Protein AF-A0A945GYB7-F1 (afdb_monomer_lite)

Foldseek 3Di:
DDDDDPDDDDDDDDDDPPDPPPPDALAAEEDEDADPVLVVVLVVLLPAPFWAWKKAFRNNYFIFTDGDPDPPDDNPCRQVRRQVNRCVVVVNTGMGTQDGRNDGPYHYPPD

Radius of gyration: 18.21 Å; chains: 1; bounding box: 34×49×42 Å

Sequence (111 aa):
MKILIGTACLVGALLGLSACQTAPDDTGSGKITLTEKSKARFEDYLKLDMPLYFAISDDGNSIGYTFCPSANCADYSARYSAIQYCEVNSNGKACRIYAHGTQVVWKNPTG

Structure (mmCIF, N/CA/C/O backbone):
data_AF-A0A945GYB7-F1
#
_entry.id   AF-A0A945GYB7-F1
#
loop_
_atom_site.group_PDB
_atom_site.id
_atom_site.type_symbol
_atom_site.label_atom_id
_atom_site.label_alt_id
_atom_site.label_comp_id
_atom_site.label_asym_id
_atom_site.label_entity_id
_atom_site.label_seq_id
_atom_site.pdbx_PDB_ins_code
_atom_site.Cartn_x
_atom_site.Cartn_y
_atom_site.Cartn_z
_atom_site.occupancy
_atom_site.B_iso_or_equiv
_atom_site.auth_seq_id
_atom_site.auth_comp_id
_atom_site.auth_asym_id
_atom_site.auth_atom_id
_atom_site.pdbx_PDB_model_num
ATOM 1 N N . MET A 1 1 ? 3.493 -32.899 -7.933 1.00 34.84 1 MET A N 1
ATOM 2 C CA . MET A 1 1 ? 3.816 -34.012 -7.017 1.00 34.84 1 MET A CA 1
ATOM 3 C C . MET A 1 1 ? 3.901 -33.429 -5.614 1.00 34.84 1 MET A C 1
ATOM 5 O O . MET A 1 1 ? 4.702 -32.533 -5.397 1.00 34.84 1 MET A O 1
ATOM 9 N N . LYS A 1 2 ? 2.976 -33.810 -4.726 1.00 34.97 2 LYS A N 1
ATOM 10 C CA . LYS A 1 2 ? 2.918 -33.366 -3.325 1.00 34.97 2 LYS A CA 1
ATOM 11 C C . LYS A 1 2 ? 4.121 -33.938 -2.577 1.00 34.97 2 LYS A C 1
ATOM 13 O O . LYS A 1 2 ? 4.312 -35.147 -2.625 1.00 34.97 2 LYS A O 1
ATOM 18 N N . ILE A 1 3 ? 4.867 -33.105 -1.862 1.00 34.22 3 ILE A N 1
ATOM 19 C CA . ILE A 1 3 ? 5.779 -33.584 -0.823 1.00 34.22 3 ILE A CA 1
ATOM 20 C C . ILE A 1 3 ? 5.089 -33.295 0.513 1.00 34.22 3 ILE A C 1
ATOM 22 O O . ILE A 1 3 ? 5.221 -32.229 1.101 1.00 34.22 3 ILE A O 1
ATOM 26 N N . LEU A 1 4 ? 4.250 -34.251 0.914 1.00 48.06 4 LEU A N 1
ATOM 27 C CA . LEU A 1 4 ? 3.782 -34.415 2.284 1.00 48.06 4 LEU A CA 1
ATOM 28 C C . LEU A 1 4 ? 4.941 -35.046 3.057 1.00 48.06 4 LEU A C 1
ATOM 30 O O . LEU A 1 4 ? 5.269 -36.202 2.803 1.00 48.06 4 LEU A O 1
ATOM 34 N N . ILE A 1 5 ? 5.548 -34.314 3.989 1.00 54.31 5 ILE A N 1
ATOM 35 C CA . ILE A 1 5 ? 6.401 -34.923 5.015 1.00 54.31 5 ILE A CA 1
ATOM 36 C C . ILE A 1 5 ? 5.777 -34.595 6.366 1.00 54.31 5 ILE A C 1
ATOM 38 O O . ILE A 1 5 ? 6.110 -33.611 7.018 1.00 54.31 5 ILE A O 1
ATOM 42 N N . GLY A 1 6 ? 4.795 -35.413 6.743 1.00 52.53 6 GLY A N 1
ATOM 43 C CA . GLY A 1 6 ? 4.451 -35.611 8.142 1.00 52.53 6 GLY A CA 1
ATOM 44 C C . GLY A 1 6 ? 5.509 -36.533 8.730 1.00 52.53 6 GLY A C 1
ATOM 45 O O . GLY A 1 6 ? 5.441 -37.745 8.537 1.00 52.53 6 GLY A O 1
ATOM 46 N N . THR A 1 7 ? 6.517 -35.962 9.384 1.00 56.41 7 THR A N 1
ATOM 47 C CA . THR A 1 7 ? 7.542 -36.747 10.077 1.00 56.41 7 THR A CA 1
ATOM 48 C C . THR A 1 7 ? 7.102 -36.965 11.517 1.00 56.41 7 THR A C 1
ATOM 50 O O . THR A 1 7 ? 6.833 -36.016 12.250 1.00 56.41 7 THR A O 1
ATOM 53 N N . ALA A 1 8 ? 6.998 -38.241 11.883 1.00 47.69 8 ALA A N 1
ATOM 54 C CA . ALA A 1 8 ? 6.540 -38.740 13.168 1.00 47.69 8 ALA A CA 1
ATOM 55 C C . ALA A 1 8 ? 7.336 -38.162 14.351 1.00 47.69 8 ALA A C 1
ATOM 57 O O . ALA A 1 8 ? 8.567 -38.212 14.372 1.00 47.69 8 ALA A O 1
ATOM 58 N N . CYS A 1 9 ? 6.617 -37.667 15.364 1.00 46.84 9 CYS A N 1
ATOM 59 C CA . CYS A 1 9 ? 7.165 -37.340 16.677 1.00 46.84 9 CYS A CA 1
ATOM 60 C C . CYS A 1 9 ? 7.620 -38.628 17.379 1.00 46.84 9 CYS A C 1
ATOM 62 O O . CYS A 1 9 ? 6.824 -39.301 18.032 1.00 46.84 9 CYS A O 1
ATOM 64 N N . LEU A 1 10 ? 8.900 -38.978 17.253 1.00 48.75 10 LEU A N 1
ATOM 65 C CA . LEU A 1 10 ? 9.546 -39.913 18.168 1.00 48.75 10 LEU A CA 1
ATOM 66 C C . LEU A 1 10 ? 9.919 -39.161 19.449 1.00 48.75 10 LEU A C 1
ATOM 68 O O . LEU A 1 10 ? 10.583 -38.127 19.422 1.00 48.75 10 LEU A O 1
ATOM 72 N N . VAL A 1 11 ? 9.417 -39.684 20.563 1.00 53.97 11 VAL A N 1
ATOM 73 C CA . VAL A 1 11 ? 9.527 -39.142 21.917 1.00 53.97 11 VAL A CA 1
ATOM 74 C C . VAL A 1 11 ? 10.997 -39.060 22.337 1.00 53.97 11 V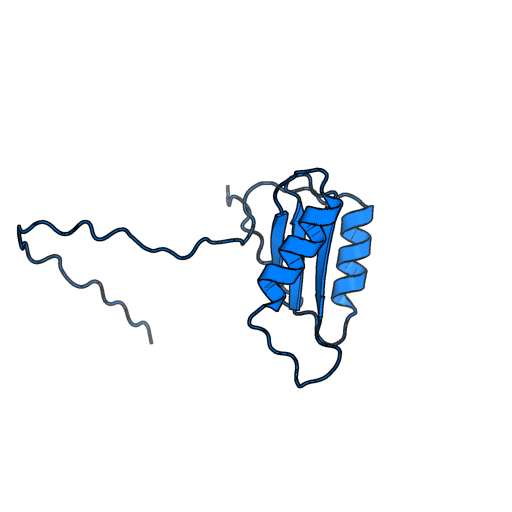AL A C 1
ATOM 76 O O . VAL A 1 11 ? 11.641 -40.079 22.568 1.00 53.97 11 VAL A O 1
ATOM 79 N N . GLY A 1 12 ? 11.509 -37.837 22.467 1.00 49.81 12 GLY A N 1
ATOM 80 C CA . GLY A 1 12 ? 12.781 -37.524 23.110 1.00 49.81 12 GLY A CA 1
ATOM 81 C C . GLY A 1 12 ? 12.551 -36.461 24.177 1.00 49.81 12 GLY A C 1
ATOM 82 O O . GLY A 1 12 ? 12.463 -35.277 23.871 1.00 49.81 12 GLY A O 1
ATOM 83 N N . ALA A 1 13 ? 12.403 -36.888 25.430 1.00 55.22 13 ALA A N 1
ATOM 84 C CA . ALA A 1 13 ? 12.346 -35.993 26.575 1.00 55.22 13 ALA A CA 1
ATOM 85 C C . ALA A 1 13 ? 13.753 -35.4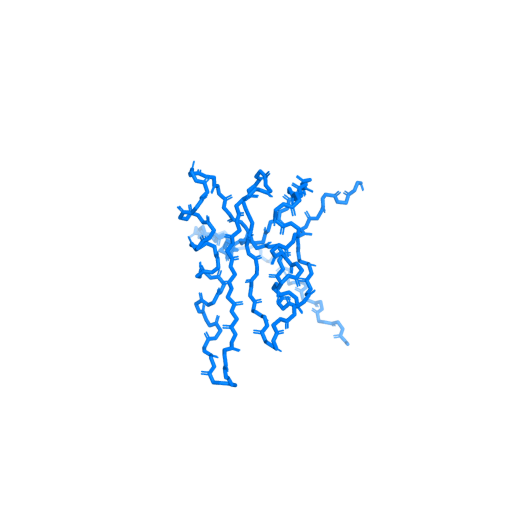43 26.845 1.00 55.22 13 ALA A C 1
ATOM 87 O O . ALA A 1 13 ? 14.584 -36.185 27.351 1.00 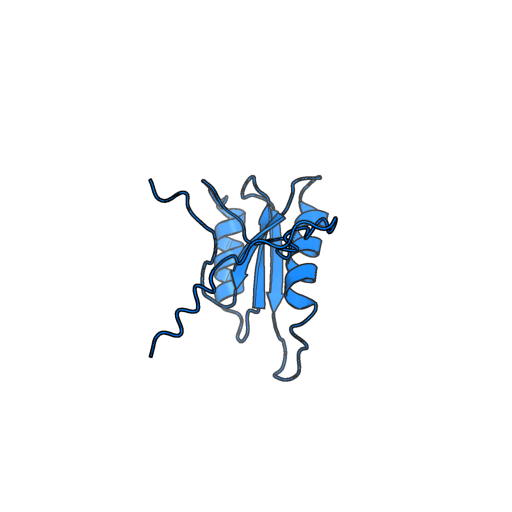55.22 13 ALA A O 1
ATOM 88 N N . LEU A 1 14 ? 14.014 -34.180 26.490 1.00 50.31 14 LEU A N 1
ATOM 89 C CA . LEU A 1 14 ? 15.092 -33.324 27.008 1.00 50.31 14 LEU A CA 1
ATOM 90 C C . LEU A 1 14 ? 14.807 -31.871 26.581 1.00 50.31 14 LEU A C 1
ATOM 92 O O . LEU A 1 14 ? 14.332 -31.607 25.481 1.00 50.31 14 LEU A O 1
ATOM 96 N N . LEU A 1 15 ? 15.033 -30.940 27.504 1.00 53.72 15 LEU A N 1
ATOM 97 C CA . LEU A 1 15 ? 14.603 -29.542 27.471 1.00 53.72 15 LEU A CA 1
ATOM 98 C C . LEU A 1 15 ? 15.117 -28.785 26.234 1.00 53.72 15 LEU A C 1
ATOM 100 O O . LEU A 1 15 ? 16.291 -28.442 26.146 1.00 53.72 15 LEU A O 1
ATOM 104 N N . GLY A 1 16 ? 14.209 -28.454 25.321 1.00 49.69 16 GLY A N 1
ATOM 105 C CA . GLY A 1 16 ? 14.442 -27.505 24.242 1.00 49.69 16 GLY A CA 1
ATOM 106 C C . GLY A 1 16 ? 13.125 -26.827 23.910 1.00 49.69 16 GLY A C 1
ATOM 107 O O . GLY A 1 16 ? 12.243 -27.441 23.319 1.00 49.69 16 GLY A O 1
ATOM 108 N N . LEU A 1 17 ? 12.962 -25.569 24.321 1.00 49.66 17 LEU A N 1
ATOM 109 C CA . LEU A 1 17 ? 11.881 -24.720 23.831 1.00 49.66 17 LEU A CA 1
ATOM 110 C C . LEU A 1 17 ? 12.139 -24.480 22.340 1.00 49.66 17 LEU A C 1
ATOM 112 O O . LEU A 1 17 ? 12.762 -23.493 21.957 1.00 49.66 17 LEU A O 1
ATOM 116 N N . SER A 1 18 ? 11.690 -25.398 21.486 1.00 52.12 18 SER A N 1
ATOM 117 C CA . SER A 1 18 ? 11.497 -25.120 20.069 1.00 52.12 18 SER A CA 1
ATOM 118 C C . SER A 1 18 ? 10.372 -24.097 19.968 1.00 52.12 18 SER A C 1
ATOM 120 O O . SER A 1 18 ? 9.203 -24.438 19.798 1.00 52.12 18 SER A O 1
ATOM 122 N N . ALA A 1 19 ? 10.722 -22.822 20.132 1.00 57.38 19 ALA A N 1
ATOM 123 C CA . ALA A 1 19 ? 9.870 -21.731 19.712 1.00 57.38 19 ALA A CA 1
ATOM 124 C C . ALA A 1 19 ? 9.578 -21.957 18.226 1.00 57.38 19 ALA A C 1
ATOM 126 O O . ALA A 1 19 ? 10.504 -22.036 17.416 1.00 57.38 19 ALA A O 1
ATOM 127 N N . CYS A 1 20 ? 8.302 -22.099 17.870 1.00 50.84 20 CYS A N 1
ATOM 128 C CA . CYS A 1 20 ? 7.877 -21.970 16.486 1.00 50.84 20 CYS A CA 1
ATOM 129 C C . CYS A 1 20 ? 8.286 -20.566 16.024 1.00 50.84 20 CYS A C 1
ATOM 131 O O . CYS A 1 20 ? 7.585 -19.597 16.298 1.00 50.84 20 CYS A O 1
ATOM 133 N N . GLN A 1 21 ? 9.446 -20.432 15.379 1.00 49.28 21 GLN A N 1
ATOM 134 C CA . GLN A 1 21 ? 9.849 -19.195 14.715 1.00 49.28 21 GLN A CA 1
ATOM 135 C C . GLN A 1 21 ? 9.103 -19.126 13.383 1.00 49.28 21 GLN A C 1
ATOM 137 O O . GLN A 1 21 ? 9.681 -19.258 12.308 1.00 49.28 21 GLN A O 1
ATOM 142 N N . THR A 1 22 ? 7.782 -18.985 13.451 1.00 57.50 22 THR A N 1
ATOM 143 C CA . THR A 1 22 ? 7.013 -18.543 12.295 1.00 57.50 22 THR A CA 1
ATOM 144 C C . THR A 1 22 ? 7.406 -17.086 12.091 1.00 57.50 22 THR A C 1
ATOM 146 O O . THR A 1 22 ? 7.205 -16.272 12.994 1.00 57.50 22 THR A O 1
ATOM 149 N N . ALA A 1 23 ? 8.033 -16.757 10.960 1.00 59.34 23 ALA A N 1
ATOM 150 C CA . ALA A 1 23 ? 8.304 -15.364 10.622 1.00 59.34 23 ALA A CA 1
ATOM 151 C C . ALA A 1 23 ? 6.999 -14.550 10.751 1.00 59.34 23 ALA A C 1
ATOM 153 O O . ALA A 1 23 ? 5.936 -15.078 10.398 1.00 59.34 23 ALA A O 1
ATOM 154 N N . PRO A 1 24 ? 7.046 -13.313 11.281 1.00 62.78 24 PRO A N 1
ATOM 155 C CA . PRO A 1 24 ? 5.852 -12.496 11.411 1.00 62.78 24 PRO A CA 1
ATOM 156 C C . PRO A 1 24 ? 5.210 -12.310 10.035 1.00 62.78 24 PRO A C 1
ATOM 158 O O . PRO A 1 24 ? 5.845 -11.898 9.064 1.00 62.78 24 PRO A O 1
ATOM 161 N N . ASP A 1 25 ? 3.942 -12.698 9.940 1.00 81.88 25 ASP A N 1
ATOM 162 C CA . ASP A 1 25 ? 3.168 -12.508 8.728 1.00 81.88 25 ASP A CA 1
ATOM 163 C C . ASP A 1 25 ? 2.603 -11.092 8.716 1.00 81.88 25 ASP A C 1
ATOM 165 O O . ASP A 1 25 ? 1.577 -10.798 9.329 1.00 81.88 25 ASP A O 1
ATOM 169 N N . ASP A 1 26 ? 3.292 -10.198 8.015 1.00 90.38 26 ASP A N 1
ATOM 170 C CA . ASP A 1 26 ? 2.823 -8.811 7.888 1.00 90.38 26 ASP A CA 1
ATOM 171 C C . ASP A 1 26 ? 1.731 -8.647 6.812 1.00 90.38 26 ASP A C 1
ATOM 173 O O . ASP A 1 26 ? 1.346 -7.527 6.478 1.00 90.38 26 ASP A O 1
ATOM 177 N N . THR A 1 27 ? 1.217 -9.752 6.260 1.00 94.56 27 THR A N 1
ATOM 178 C CA . THR A 1 27 ? 0.022 -9.749 5.409 1.00 94.56 27 THR A CA 1
ATOM 179 C C . THR A 1 27 ? -1.200 -9.472 6.261 1.00 94.56 27 THR A C 1
ATOM 181 O O . THR A 1 27 ? -1.382 -10.053 7.332 1.00 94.56 27 THR A O 1
ATOM 184 N N . GLY A 1 28 ? -2.051 -8.568 5.794 1.00 92.44 28 GLY A N 1
ATOM 185 C CA . GLY A 1 28 ? -3.245 -8.221 6.539 1.00 92.44 28 GLY A CA 1
ATOM 186 C C . GLY A 1 28 ? -4.301 -9.309 6.478 1.00 92.44 28 GLY A C 1
ATOM 187 O O . GLY A 1 28 ? -4.302 -10.174 5.597 1.00 92.44 28 GLY A O 1
ATOM 188 N N . SER A 1 29 ? -5.200 -9.271 7.452 1.00 93.25 29 SER A N 1
ATOM 189 C CA . SER A 1 29 ? -6.296 -10.219 7.556 1.00 93.25 29 SER A CA 1
ATOM 190 C C . SER A 1 29 ? -7.520 -9.583 8.197 1.00 93.25 29 SER A C 1
ATOM 192 O O . SER A 1 29 ? -7.432 -8.518 8.805 1.00 93.25 29 SER A O 1
ATOM 194 N N . GLY A 1 30 ? -8.670 -10.238 8.075 1.00 91.31 30 GLY A N 1
ATOM 195 C CA . GLY A 1 30 ? -9.915 -9.735 8.645 1.00 91.31 30 GLY A CA 1
ATOM 196 C C . GLY A 1 30 ? -10.687 -8.840 7.678 1.00 91.31 30 GLY A C 1
ATOM 197 O O . GLY A 1 30 ? -10.328 -8.673 6.512 1.00 91.31 30 GLY A O 1
ATOM 198 N N . LYS A 1 31 ? -11.816 -8.315 8.153 1.00 92.50 31 LYS A N 1
ATOM 199 C CA . LYS A 1 31 ? -12.662 -7.422 7.362 1.00 92.50 31 LYS A CA 1
ATOM 200 C C . LYS A 1 31 ? -11.957 -6.077 7.207 1.00 92.50 31 LYS A C 1
ATOM 202 O O . LYS A 1 31 ? -11.687 -5.423 8.208 1.00 92.50 31 LYS A O 1
ATOM 207 N N . ILE A 1 32 ? -11.742 -5.648 5.968 1.00 93.56 32 ILE A N 1
ATOM 208 C CA . ILE A 1 32 ? -11.221 -4.318 5.653 1.00 93.56 32 ILE A CA 1
ATOM 209 C C . ILE A 1 32 ? -12.119 -3.624 4.633 1.00 93.56 32 ILE A C 1
ATOM 211 O O . ILE A 1 32 ? -12.615 -4.246 3.692 1.00 93.56 32 ILE A O 1
ATOM 215 N N . THR A 1 33 ? -12.315 -2.323 4.821 1.00 95.19 33 THR A N 1
ATOM 216 C CA . THR A 1 33 ? -13.002 -1.459 3.862 1.00 95.19 33 THR A CA 1
ATOM 217 C C . THR A 1 33 ? -12.055 -0.332 3.490 1.00 95.19 33 THR A C 1
ATOM 219 O O . THR A 1 33 ? -11.715 0.490 4.333 1.00 95.19 33 THR A O 1
ATOM 222 N N . LEU A 1 34 ? -11.636 -0.281 2.226 1.00 96.06 34 LEU A N 1
ATOM 223 C CA . LEU A 1 34 ? -10.835 0.828 1.714 1.00 96.06 34 LEU A CA 1
ATOM 224 C C . LEU A 1 34 ? -11.708 2.082 1.614 1.00 96.06 34 LEU A C 1
ATOM 226 O O . LEU A 1 34 ? -12.816 2.022 1.075 1.00 96.06 34 LEU A O 1
ATOM 230 N N . THR A 1 35 ? -11.195 3.223 2.076 1.00 97.88 35 THR A N 1
ATOM 231 C CA . THR A 1 35 ? -11.810 4.523 1.771 1.00 97.88 35 THR A CA 1
ATOM 232 C C . THR A 1 35 ? -11.704 4.815 0.272 1.00 97.88 35 THR A C 1
ATOM 234 O O . THR A 1 35 ? -10.834 4.272 -0.409 1.00 97.88 35 THR A O 1
ATOM 237 N N . GLU A 1 36 ? -12.543 5.705 -0.265 1.00 98.00 36 GLU A N 1
ATOM 238 C CA . GLU A 1 36 ? -12.475 6.085 -1.690 1.00 98.00 36 GLU A CA 1
ATOM 239 C C . GLU A 1 36 ? -11.093 6.624 -2.086 1.00 98.00 36 GLU A C 1
ATOM 241 O O . GLU A 1 36 ? -10.572 6.307 -3.154 1.00 98.00 36 GLU A O 1
ATOM 246 N N . LYS A 1 37 ? -10.441 7.358 -1.176 1.00 97.38 37 LYS A N 1
ATOM 247 C CA . LYS A 1 37 ? -9.056 7.807 -1.349 1.00 97.38 37 LYS A CA 1
ATOM 248 C C . LYS A 1 37 ? -8.105 6.619 -1.512 1.00 97.38 37 LYS A C 1
ATOM 250 O O . LYS A 1 37 ? -7.316 6.599 -2.452 1.00 97.38 37 LYS A O 1
ATOM 255 N N . SER A 1 38 ? -8.165 5.637 -0.615 1.00 97.94 38 SER A N 1
ATOM 256 C CA . SER A 1 38 ? -7.301 4.454 -0.679 1.00 97.94 38 SER A CA 1
ATOM 257 C C . SER A 1 38 ? -7.573 3.607 -1.922 1.00 97.94 38 SER A C 1
ATOM 259 O O . SER A 1 38 ? -6.621 3.116 -2.521 1.00 97.94 38 SER A O 1
ATOM 261 N N . LYS A 1 39 ? -8.838 3.485 -2.352 1.00 98.44 39 LYS A N 1
ATOM 262 C CA . LYS A 1 39 ? -9.208 2.810 -3.608 1.00 98.44 39 LYS A CA 1
ATOM 263 C C . LYS A 1 39 ? -8.562 3.484 -4.816 1.00 98.44 39 LYS A C 1
ATOM 265 O O . LYS A 1 39 ? -7.861 2.816 -5.565 1.00 98.44 39 LYS A O 1
ATOM 270 N N . ALA A 1 40 ? -8.704 4.804 -4.948 1.00 98.31 40 ALA A N 1
ATOM 271 C CA . ALA A 1 40 ? -8.093 5.551 -6.048 1.00 98.31 40 ALA A CA 1
ATOM 272 C C . ALA A 1 40 ? -6.561 5.391 -6.072 1.00 98.31 40 ALA A C 1
ATOM 274 O O . ALA A 1 40 ? -5.959 5.162 -7.118 1.00 98.31 40 ALA A O 1
ATOM 275 N N . ARG A 1 41 ? -5.913 5.431 -4.901 1.00 98.19 41 ARG A N 1
ATOM 276 C CA . ARG A 1 41 ? -4.458 5.218 -4.801 1.00 98.19 41 ARG A CA 1
ATOM 277 C C . ARG A 1 41 ? -4.044 3.782 -5.116 1.00 98.19 41 ARG A C 1
ATOM 279 O O . ARG A 1 41 ? -2.954 3.580 -5.645 1.00 98.19 41 ARG A O 1
ATOM 286 N N . PHE A 1 42 ? -4.889 2.802 -4.812 1.00 98.31 42 PHE A N 1
ATOM 287 C CA . PHE A 1 42 ? -4.663 1.418 -5.212 1.00 98.31 42 PHE A CA 1
ATOM 288 C C . PHE A 1 42 ? -4.775 1.250 -6.733 1.00 98.31 42 PHE A C 1
ATOM 290 O O . PHE A 1 42 ? -3.922 0.609 -7.337 1.00 98.31 42 PHE A O 1
ATOM 297 N N . GLU A 1 43 ? -5.746 1.897 -7.377 1.00 98.31 43 GLU A N 1
ATOM 298 C CA . GLU A 1 43 ? -5.852 1.913 -8.841 1.00 98.31 43 GLU A CA 1
ATOM 299 C C . GLU A 1 43 ? -4.634 2.560 -9.514 1.00 98.31 43 GLU A C 1
ATOM 301 O O . GLU A 1 43 ? -4.167 2.061 -10.534 1.00 98.31 43 GLU A O 1
ATOM 306 N N . ASP A 1 44 ? -4.089 3.642 -8.951 1.00 98.06 44 ASP A N 1
ATOM 307 C CA . ASP A 1 44 ? -2.843 4.245 -9.443 1.00 98.06 44 ASP A CA 1
ATOM 308 C C . ASP A 1 44 ? -1.653 3.291 -9.311 1.00 98.06 44 ASP A C 1
ATOM 310 O O . ASP A 1 44 ? -0.847 3.169 -10.230 1.00 98.06 44 ASP A O 1
ATOM 314 N N . TYR A 1 45 ? -1.557 2.596 -8.178 1.00 97.62 45 TYR A N 1
ATOM 315 C CA . TYR A 1 45 ? -0.531 1.586 -7.934 1.00 97.62 45 TYR A CA 1
ATOM 316 C C . TYR A 1 45 ? -0.583 0.449 -8.967 1.00 97.62 45 TYR A C 1
ATOM 318 O O . TYR A 1 45 ? 0.460 0.032 -9.467 1.00 97.62 45 TYR A O 1
ATOM 326 N N . LEU A 1 46 ? -1.781 -0.010 -9.342 1.00 97.31 46 LEU A N 1
ATOM 327 C CA . LEU A 1 46 ? -1.965 -1.071 -10.340 1.00 97.31 46 LEU A CA 1
ATOM 328 C C . LEU A 1 46 ? -1.558 -0.663 -11.765 1.00 97.31 46 LEU A C 1
ATOM 330 O O . LEU A 1 46 ? -1.374 -1.538 -12.607 1.00 97.31 46 LEU A O 1
ATOM 334 N N . LYS A 1 47 ? -1.424 0.640 -12.045 1.00 97.00 47 LYS A N 1
ATOM 335 C CA . LYS A 1 47 ? -0.981 1.169 -13.348 1.00 97.00 47 LYS A CA 1
ATOM 336 C C . LYS A 1 47 ? 0.541 1.284 -13.467 1.00 97.00 47 LYS A C 1
ATOM 338 O O . LYS A 1 47 ? 1.026 1.673 -14.524 1.00 97.00 47 LYS A O 1
ATOM 343 N N . LEU A 1 48 ? 1.289 1.020 -12.396 1.00 93.94 48 LEU A N 1
ATOM 344 C CA . LEU A 1 48 ? 2.751 1.034 -12.434 1.00 93.94 48 LEU A CA 1
ATOM 345 C C . LEU A 1 48 ? 3.256 -0.158 -13.261 1.00 93.94 48 LEU A C 1
ATOM 347 O O . LEU A 1 48 ? 2.653 -1.225 -13.229 1.00 93.94 48 LEU A O 1
ATOM 351 N N . ASP A 1 49 ? 4.380 0.002 -13.964 1.00 90.88 49 ASP A N 1
ATOM 352 C CA . ASP A 1 49 ? 4.941 -1.075 -14.800 1.00 90.88 49 ASP A CA 1
ATOM 353 C C . ASP A 1 49 ? 5.407 -2.281 -13.965 1.00 90.88 49 ASP A C 1
ATOM 355 O O . ASP A 1 49 ? 5.311 -3.429 -14.395 1.00 90.88 49 ASP A O 1
ATOM 359 N N . MET A 1 50 ? 5.915 -2.023 -12.754 1.00 91.94 50 MET A N 1
ATOM 360 C CA . MET A 1 50 ? 6.411 -3.044 -11.826 1.00 91.94 50 MET A CA 1
ATOM 361 C C . MET A 1 50 ? 6.053 -2.696 -10.371 1.00 91.94 50 MET A C 1
ATOM 363 O O . MET A 1 50 ? 6.918 -2.260 -9.600 1.00 91.94 50 MET A O 1
ATOM 367 N N . PRO A 1 51 ? 4.776 -2.840 -9.977 1.00 95.06 51 PRO A N 1
ATOM 368 C CA . PRO A 1 51 ? 4.360 -2.694 -8.590 1.00 95.06 51 PRO A CA 1
ATOM 369 C C . PRO A 1 51 ? 4.954 -3.832 -7.753 1.00 95.06 51 PRO A C 1
ATOM 371 O O . PRO A 1 51 ? 4.989 -4.975 -8.205 1.00 95.06 51 PRO A O 1
ATOM 374 N N . LEU A 1 52 ? 5.422 -3.530 -6.539 1.00 94.88 52 LEU A N 1
ATOM 375 C CA . LEU A 1 52 ? 5.991 -4.534 -5.635 1.00 94.88 52 LEU A CA 1
ATOM 376 C C . LEU A 1 52 ? 5.040 -4.810 -4.481 1.00 94.88 52 LEU A C 1
ATOM 378 O O . LEU A 1 52 ? 4.398 -5.850 -4.464 1.00 94.88 52 LEU A O 1
ATOM 382 N N . TYR A 1 53 ? 4.886 -3.882 -3.541 1.00 96.69 53 TYR A N 1
ATOM 383 C CA . TYR A 1 53 ? 4.008 -4.088 -2.392 1.00 96.69 53 TYR A CA 1
ATOM 384 C C . TYR A 1 53 ? 3.101 -2.895 -2.175 1.00 96.69 53 TYR A C 1
ATOM 386 O O . TYR A 1 53 ? 3.537 -1.752 -2.290 1.00 96.69 53 TYR A O 1
ATOM 394 N N . PHE A 1 54 ? 1.863 -3.173 -1.781 1.00 98.25 54 PHE A N 1
ATOM 395 C CA . PHE A 1 54 ? 0.907 -2.181 -1.313 1.00 98.25 54 PHE A CA 1
ATOM 396 C C . PHE A 1 54 ? 0.506 -2.517 0.119 1.00 98.25 54 PHE A C 1
ATOM 398 O O . PHE A 1 54 ? -0.028 -3.597 0.385 1.00 98.25 54 PHE A O 1
ATOM 405 N N . ALA A 1 55 ? 0.756 -1.591 1.035 1.00 98.31 55 ALA A N 1
ATOM 406 C CA . ALA A 1 55 ? 0.355 -1.653 2.428 1.00 98.31 55 ALA A CA 1
ATOM 407 C C . ALA A 1 55 ? -0.799 -0.685 2.697 1.00 98.31 55 ALA A C 1
ATOM 409 O O . ALA A 1 55 ? -0.885 0.389 2.096 1.00 98.31 55 ALA A O 1
ATOM 410 N N . ILE A 1 56 ? -1.662 -1.062 3.631 1.00 98.38 56 ILE A N 1
ATOM 411 C CA . ILE A 1 56 ? -2.789 -0.250 4.078 1.00 98.38 56 ILE A CA 1
ATOM 412 C C . ILE A 1 56 ? -2.937 -0.335 5.594 1.00 98.38 56 ILE A C 1
ATOM 414 O O . ILE A 1 56 ? -2.623 -1.368 6.188 1.00 98.38 56 ILE A O 1
ATOM 418 N N . SER A 1 57 ? -3.390 0.752 6.215 1.00 97.69 57 SER A N 1
ATOM 419 C CA . SER A 1 57 ? -3.718 0.781 7.637 1.00 97.69 57 SER A CA 1
ATOM 420 C C . SER A 1 57 ? -4.956 -0.062 7.939 1.00 97.69 57 SER A C 1
ATOM 422 O O . SER A 1 57 ? -5.836 -0.216 7.091 1.00 97.69 57 SER A O 1
ATOM 424 N N . ASP A 1 58 ? -5.064 -0.568 9.168 1.00 94.00 58 ASP A N 1
ATOM 425 C CA . ASP A 1 58 ? -6.196 -1.412 9.591 1.00 94.00 58 ASP A CA 1
ATOM 426 C C . ASP A 1 58 ? -7.570 -0.710 9.491 1.00 94.00 58 ASP A C 1
ATOM 428 O O . ASP A 1 58 ? -8.605 -1.368 9.402 1.00 94.00 58 ASP A O 1
ATOM 432 N N . ASP A 1 59 ? -7.600 0.627 9.476 1.00 95.19 59 ASP A N 1
ATOM 433 C CA . ASP A 1 59 ? -8.812 1.429 9.251 1.00 95.19 59 ASP A CA 1
ATOM 434 C C . ASP A 1 59 ? -9.099 1.729 7.765 1.00 95.19 59 ASP A C 1
ATOM 436 O O . ASP A 1 59 ? -10.079 2.401 7.443 1.00 95.19 59 ASP A O 1
ATOM 440 N N . GLY A 1 60 ? -8.254 1.241 6.852 1.00 97.00 60 GLY A N 1
ATOM 441 C CA . GLY A 1 60 ? -8.419 1.377 5.407 1.00 97.00 60 GLY A CA 1
ATOM 442 C C . GLY A 1 60 ? -8.125 2.770 4.839 1.00 97.00 60 GLY A C 1
ATOM 443 O O . GLY A 1 60 ? -8.433 3.016 3.668 1.00 97.00 60 GLY A O 1
ATOM 444 N N . ASN A 1 61 ? -7.569 3.700 5.626 1.00 97.69 61 ASN A N 1
ATOM 445 C CA . ASN A 1 61 ? -7.469 5.117 5.254 1.00 97.69 61 ASN A CA 1
ATOM 446 C C . ASN A 1 61 ? -6.071 5.588 4.808 1.00 97.69 61 ASN A C 1
ATOM 448 O O . ASN A 1 61 ? -5.961 6.498 3.979 1.00 97.69 61 ASN A O 1
ATOM 452 N N . SER A 1 62 ? -5.010 4.990 5.343 1.00 98.25 62 SER A N 1
ATOM 453 C CA . SER A 1 62 ? -3.623 5.335 5.025 1.00 98.25 62 SER A CA 1
ATOM 454 C C . SER A 1 62 ? -2.966 4.210 4.244 1.00 98.25 62 SER A C 1
ATOM 456 O O . SER A 1 62 ? -3.232 3.038 4.483 1.00 98.25 62 SER A O 1
ATOM 458 N N . ILE A 1 63 ? -2.124 4.576 3.281 1.00 98.38 63 ILE A N 1
ATOM 459 C CA . ILE A 1 63 ? -1.510 3.642 2.335 1.00 98.38 63 ILE A CA 1
ATOM 460 C C . ILE A 1 63 ? -0.022 3.928 2.202 1.00 98.38 63 ILE A C 1
ATOM 462 O O . ILE A 1 63 ? 0.430 5.051 2.426 1.00 98.38 63 ILE A O 1
ATOM 466 N N . GLY A 1 64 ? 0.720 2.921 1.766 1.00 98.00 64 GLY A N 1
ATOM 467 C CA . GLY A 1 64 ? 2.109 3.033 1.341 1.00 98.00 64 GLY A CA 1
ATOM 468 C C . GLY A 1 64 ? 2.390 1.964 0.299 1.00 98.00 64 GLY A C 1
ATOM 469 O O . GLY A 1 64 ? 1.848 0.866 0.386 1.00 98.00 64 GLY A O 1
ATOM 470 N N . TYR A 1 65 ? 3.195 2.268 -0.713 1.00 97.69 65 TYR A N 1
ATOM 471 C CA . TYR A 1 65 ? 3.554 1.272 -1.716 1.00 97.69 65 TYR A CA 1
ATOM 472 C C . TYR A 1 65 ? 4.979 1.438 -2.211 1.00 97.69 65 TYR A C 1
ATOM 474 O O . TYR A 1 65 ? 5.571 2.514 -2.128 1.00 97.69 65 TYR A O 1
ATOM 482 N N . THR A 1 66 ? 5.510 0.352 -2.749 1.00 95.69 66 THR A N 1
ATOM 483 C CA . THR A 1 66 ? 6.795 0.308 -3.437 1.00 95.69 66 THR A CA 1
ATOM 484 C C . THR A 1 66 ? 6.603 -0.196 -4.856 1.00 95.69 66 THR A C 1
ATOM 486 O O . THR A 1 66 ? 5.682 -0.956 -5.162 1.00 95.69 66 THR A O 1
ATOM 489 N N . PHE A 1 67 ? 7.475 0.268 -5.739 1.00 94.31 67 PHE A N 1
ATOM 490 C CA . PHE A 1 67 ? 7.526 -0.149 -7.128 1.00 94.31 67 PHE A CA 1
ATOM 491 C C . PHE A 1 67 ? 8.970 -0.098 -7.606 1.00 94.31 67 PHE A C 1
ATOM 493 O O . PHE A 1 67 ? 9.837 0.519 -6.983 1.00 94.31 67 PHE A O 1
ATOM 500 N N . CYS A 1 68 ? 9.210 -0.760 -8.720 1.00 90.25 68 CYS A N 1
ATOM 501 C CA . CYS A 1 68 ? 10.514 -0.886 -9.325 1.00 90.25 68 CYS A CA 1
ATOM 502 C C . CYS A 1 68 ? 10.590 0.063 -10.537 1.00 90.25 68 CYS A C 1
ATOM 504 O O . CYS A 1 68 ? 9.875 -0.155 -11.512 1.00 90.25 68 CYS A O 1
ATOM 506 N N . PRO A 1 69 ? 11.407 1.134 -10.513 1.00 82.88 69 PRO A N 1
ATOM 507 C CA . PRO A 1 69 ? 11.508 2.060 -11.646 1.00 82.88 69 PRO A CA 1
ATOM 508 C C . PRO A 1 69 ? 12.339 1.501 -12.817 1.00 82.88 69 PRO A C 1
ATOM 510 O O . PRO A 1 69 ? 12.303 2.047 -13.914 1.00 82.88 69 PRO A O 1
ATOM 513 N N . SER A 1 70 ? 13.121 0.441 -12.595 1.00 81.62 70 SER A N 1
ATOM 514 C CA . SER A 1 70 ? 13.945 -0.237 -13.603 1.00 81.62 70 SER A CA 1
ATOM 515 C C . SER A 1 70 ? 14.225 -1.674 -13.165 1.00 81.62 70 SER A C 1
ATOM 517 O O . SER A 1 70 ? 14.166 -1.955 -11.978 1.00 81.62 70 SER A O 1
ATOM 519 N N . ALA A 1 71 ? 14.568 -2.582 -14.082 1.00 73.88 71 ALA A N 1
ATOM 520 C CA . ALA A 1 71 ? 14.656 -4.032 -13.830 1.00 73.88 71 ALA A CA 1
ATOM 521 C C . ALA A 1 71 ? 15.615 -4.495 -12.701 1.00 73.88 71 ALA A C 1
ATOM 523 O O . ALA A 1 71 ? 15.609 -5.669 -12.345 1.00 73.88 71 ALA A O 1
ATOM 524 N N . ASN A 1 72 ? 16.425 -3.601 -12.123 1.00 72.50 72 ASN A N 1
ATOM 525 C CA . ASN A 1 72 ? 17.483 -3.927 -11.162 1.00 72.50 72 ASN A CA 1
ATOM 526 C C . ASN A 1 72 ? 17.146 -3.503 -9.716 1.00 72.50 72 ASN A C 1
ATOM 528 O O . ASN A 1 72 ? 18.039 -3.092 -8.974 1.00 72.50 72 ASN A O 1
ATOM 532 N N . CYS A 1 73 ? 15.877 -3.543 -9.300 1.00 74.44 73 CYS A N 1
ATOM 533 C CA . CYS A 1 73 ? 15.510 -3.247 -7.913 1.00 74.44 73 CYS A CA 1
ATOM 534 C C . CYS A 1 73 ? 15.705 -4.466 -6.998 1.00 74.44 73 CYS A C 1
ATOM 536 O O . CYS A 1 73 ? 15.372 -5.599 -7.345 1.00 74.44 73 CYS A O 1
ATOM 538 N N . ALA A 1 74 ? 16.234 -4.227 -5.798 1.00 67.50 74 ALA A N 1
ATOM 539 C CA . ALA A 1 74 ? 16.328 -5.255 -4.771 1.00 67.50 74 ALA A CA 1
ATOM 540 C C . ALA A 1 74 ? 14.990 -5.363 -4.024 1.00 67.50 74 ALA A C 1
ATOM 542 O O . ALA A 1 74 ? 14.578 -4.427 -3.341 1.00 67.50 74 ALA A O 1
ATOM 543 N N . ASP A 1 75 ? 14.334 -6.517 -4.130 1.00 70.75 75 ASP A N 1
ATOM 544 C CA . ASP A 1 75 ? 13.025 -6.781 -3.512 1.00 70.75 75 ASP A CA 1
ATOM 545 C C . ASP A 1 75 ? 13.083 -6.879 -1.971 1.00 70.75 75 ASP A C 1
ATOM 547 O O . ASP A 1 75 ? 12.089 -6.689 -1.272 1.00 70.75 75 ASP A O 1
ATOM 551 N N . TYR A 1 76 ? 14.274 -7.120 -1.409 1.00 72.56 76 TYR A N 1
ATOM 552 C CA . TYR A 1 76 ? 14.431 -7.539 -0.011 1.00 72.56 76 TYR A CA 1
ATOM 553 C C . TYR A 1 76 ? 13.851 -6.553 1.018 1.00 72.56 76 TYR A C 1
ATOM 555 O O . TYR A 1 76 ? 13.304 -6.973 2.036 1.00 72.56 76 TYR A O 1
ATOM 563 N N . SER A 1 77 ? 13.938 -5.243 0.766 1.00 88.12 77 SER A N 1
ATOM 564 C CA . SER A 1 77 ? 13.380 -4.214 1.655 1.00 88.12 77 SER A CA 1
ATOM 565 C C . SER A 1 77 ? 12.045 -3.642 1.179 1.00 88.12 77 SER A C 1
ATOM 567 O O . SER A 1 77 ? 11.386 -2.945 1.950 1.00 88.12 77 SER A O 1
ATOM 569 N N . ALA A 1 78 ? 11.605 -3.944 -0.048 1.00 92.25 78 ALA A N 1
ATOM 570 C CA . ALA A 1 78 ? 10.450 -3.299 -0.671 1.00 92.25 78 ALA A CA 1
ATOM 571 C C . ALA A 1 78 ? 9.154 -3.524 0.123 1.00 92.25 78 ALA A C 1
ATOM 573 O O . ALA A 1 78 ? 8.332 -2.610 0.248 1.00 92.25 78 ALA A O 1
ATOM 574 N N . ARG A 1 79 ? 9.006 -4.715 0.714 1.00 93.50 79 ARG A N 1
ATOM 575 C CA . ARG A 1 79 ? 7.874 -5.073 1.576 1.00 93.50 79 ARG A CA 1
ATOM 576 C C . ARG A 1 79 ? 7.839 -4.246 2.858 1.00 93.50 79 ARG A C 1
ATOM 578 O O . ARG A 1 79 ? 6.812 -3.658 3.186 1.00 93.50 79 ARG A O 1
ATOM 585 N N . TYR A 1 80 ? 8.971 -4.168 3.557 1.00 93.69 80 TYR A N 1
ATOM 586 C CA . TYR A 1 80 ? 9.099 -3.388 4.789 1.00 93.69 80 T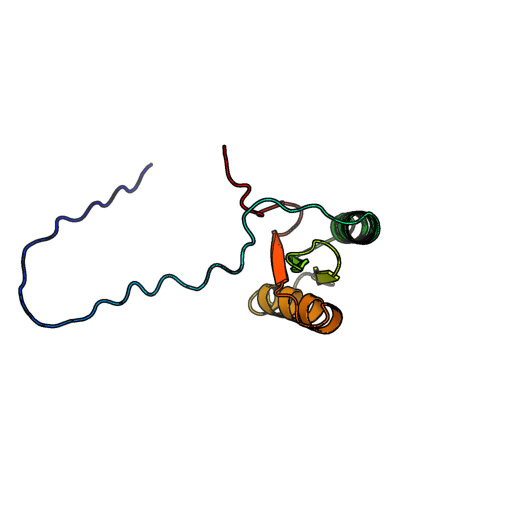YR A CA 1
ATOM 587 C C . TYR A 1 80 ? 8.921 -1.888 4.522 1.00 93.69 80 TYR A C 1
ATOM 589 O O . TYR A 1 80 ? 8.198 -1.209 5.246 1.00 93.69 80 TYR A O 1
ATOM 597 N N . SER A 1 81 ? 9.505 -1.372 3.438 1.00 95.12 81 SER A N 1
ATOM 598 C CA . SER A 1 81 ? 9.364 0.031 3.041 1.00 95.12 81 SER A CA 1
ATOM 599 C C . SER A 1 81 ? 7.914 0.419 2.751 1.00 95.12 81 SER A C 1
ATOM 601 O O . SER A 1 81 ? 7.491 1.486 3.183 1.00 95.12 81 SER A O 1
ATOM 603 N N . ALA A 1 82 ? 7.127 -0.439 2.090 1.00 96.62 82 ALA A N 1
ATOM 604 C CA . ALA A 1 82 ? 5.706 -0.165 1.862 1.00 96.62 82 ALA A CA 1
ATOM 605 C C . ALA A 1 82 ? 4.937 0.011 3.184 1.00 96.62 82 ALA A C 1
ATOM 607 O O . ALA A 1 82 ? 4.151 0.951 3.316 1.00 96.62 82 ALA A O 1
ATOM 608 N N . ILE A 1 83 ? 5.211 -0.844 4.179 1.00 97.12 83 ILE A N 1
ATOM 609 C CA . ILE A 1 83 ? 4.620 -0.749 5.523 1.00 97.12 83 ILE A CA 1
ATOM 610 C C . ILE A 1 83 ? 5.046 0.552 6.202 1.00 97.12 83 ILE A C 1
ATOM 612 O O . ILE A 1 83 ? 4.187 1.313 6.632 1.00 97.12 83 ILE A O 1
ATOM 616 N N . GLN A 1 84 ? 6.343 0.867 6.215 1.00 96.38 84 GLN A N 1
ATOM 617 C CA . GLN A 1 84 ? 6.848 2.104 6.818 1.00 96.38 84 GLN A CA 1
ATOM 618 C C . GLN A 1 84 ? 6.232 3.360 6.186 1.00 96.38 84 GLN A C 1
ATOM 620 O O 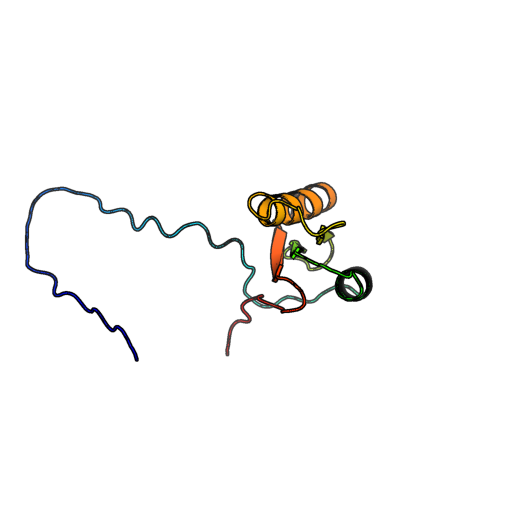. GLN A 1 84 ? 5.811 4.270 6.898 1.00 96.38 84 GLN A O 1
ATOM 625 N N . TYR A 1 85 ? 6.115 3.412 4.856 1.00 97.06 85 TYR A N 1
ATOM 626 C CA . TYR A 1 85 ? 5.479 4.540 4.167 1.00 97.06 85 TYR A CA 1
ATOM 627 C C . TYR A 1 85 ? 4.004 4.702 4.534 1.00 97.06 85 TYR A C 1
ATOM 629 O O . TYR A 1 85 ? 3.513 5.829 4.627 1.00 97.06 85 TYR A O 1
ATOM 637 N N . CYS A 1 86 ? 3.304 3.595 4.774 1.00 98.31 86 CYS A N 1
ATOM 638 C CA . CYS A 1 86 ? 1.946 3.632 5.291 1.00 98.31 86 CYS A CA 1
ATOM 639 C C . CYS A 1 86 ? 1.913 4.161 6.732 1.00 98.31 86 CYS A C 1
ATOM 641 O O . CYS A 1 86 ? 1.174 5.103 7.025 1.00 98.31 86 CYS A O 1
ATOM 643 N N . GLU A 1 87 ? 2.749 3.610 7.614 1.00 97.44 87 GLU A N 1
ATOM 644 C CA . GLU A 1 87 ? 2.755 3.914 9.049 1.00 97.44 87 GLU A CA 1
ATOM 645 C C . GLU A 1 87 ? 3.074 5.381 9.339 1.00 97.44 87 GLU A C 1
ATOM 647 O O . GLU A 1 87 ? 2.398 5.991 10.170 1.00 97.44 87 GLU A O 1
ATOM 652 N N . VAL A 1 88 ? 4.010 5.986 8.597 1.00 97.19 88 VAL A N 1
ATOM 653 C CA . VAL A 1 88 ? 4.347 7.420 8.704 1.00 97.19 88 VAL A CA 1
ATOM 654 C C . VAL A 1 88 ? 3.115 8.316 8.521 1.00 97.19 88 VAL A C 1
ATOM 656 O O . VAL A 1 88 ? 3.014 9.365 9.150 1.00 97.19 88 VAL A O 1
ATOM 659 N N . ASN A 1 89 ? 2.148 7.890 7.706 1.00 93.19 89 ASN A N 1
ATOM 660 C CA . ASN A 1 89 ? 0.936 8.652 7.396 1.00 93.19 89 ASN A CA 1
ATOM 661 C C . ASN A 1 89 ? -0.313 8.122 8.122 1.00 93.19 89 ASN A C 1
ATOM 663 O O . ASN A 1 89 ? -1.433 8.550 7.839 1.00 93.19 89 ASN A O 1
ATOM 667 N N . SER A 1 90 ? -0.150 7.151 9.018 1.00 95.25 90 SER A N 1
ATOM 668 C CA . SER A 1 90 ? -1.253 6.395 9.620 1.00 95.25 90 SER A CA 1
ATOM 669 C C . SER A 1 90 ? -1.821 7.015 10.898 1.00 95.25 90 SER A C 1
ATOM 671 O O . SER A 1 90 ? -2.865 6.578 11.370 1.00 95.25 90 SER A O 1
ATOM 673 N N . ASN A 1 91 ? -1.144 8.008 11.486 1.00 94.50 91 ASN A N 1
ATOM 674 C CA . ASN A 1 91 ? -1.438 8.517 12.833 1.00 94.50 91 ASN A CA 1
ATOM 675 C C . ASN A 1 91 ? -1.422 7.410 13.909 1.00 94.50 91 ASN A C 1
ATOM 677 O O . ASN A 1 91 ? -2.297 7.350 14.774 1.00 94.50 91 ASN A O 1
ATOM 681 N N . GLY A 1 92 ? -0.425 6.520 13.844 1.00 93.00 92 GLY A N 1
ATOM 682 C CA . GLY A 1 92 ? -0.217 5.446 14.821 1.00 93.00 92 GLY A CA 1
ATOM 683 C C . GLY A 1 92 ? -1.071 4.197 14.589 1.00 93.00 92 GLY A C 1
ATOM 684 O O . GLY A 1 92 ? -1.184 3.367 15.490 1.00 93.00 92 GLY A O 1
ATOM 685 N N . LYS A 1 93 ? -1.692 4.051 13.413 1.00 95.44 93 LYS A N 1
ATOM 686 C CA . LYS A 1 93 ? -2.394 2.819 13.031 1.00 95.44 93 LYS A CA 1
ATOM 687 C C . LYS A 1 93 ? -1.403 1.833 12.427 1.00 95.44 93 LYS A C 1
ATOM 689 O O . LYS A 1 93 ? -0.574 2.210 11.605 1.00 95.44 93 LYS A O 1
ATOM 694 N N . ALA A 1 94 ? -1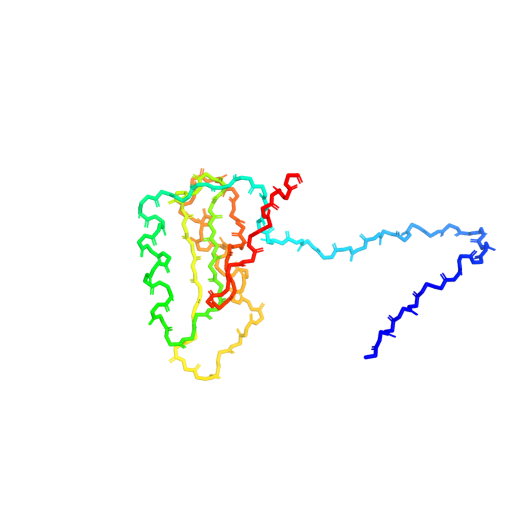.519 0.565 12.811 1.00 95.25 94 ALA A N 1
ATOM 695 C CA . ALA A 1 94 ? -0.721 -0.483 12.196 1.00 95.25 94 ALA A CA 1
ATOM 696 C C . ALA A 1 94 ? -1.068 -0.595 10.707 1.00 95.25 94 ALA A C 1
ATOM 698 O O . ALA A 1 94 ? -2.231 -0.442 10.318 1.00 95.25 94 ALA A O 1
ATOM 699 N N . CYS A 1 95 ? -0.048 -0.861 9.895 1.00 97.50 95 CYS A N 1
ATOM 700 C CA . CYS A 1 95 ? -0.208 -1.126 8.476 1.00 97.50 95 CYS A CA 1
ATOM 701 C C . CYS A 1 95 ? 0.193 -2.558 8.141 1.00 97.50 95 CYS A C 1
ATOM 703 O O . CYS A 1 95 ? 1.119 -3.127 8.718 1.00 97.50 95 CYS A O 1
ATOM 705 N N . ARG A 1 96 ? -0.510 -3.138 7.173 1.00 97.31 96 ARG A N 1
ATOM 706 C CA . ARG A 1 96 ? -0.304 -4.513 6.720 1.00 97.31 96 ARG A CA 1
ATOM 707 C C . ARG A 1 96 ? -0.301 -4.582 5.202 1.00 97.31 96 ARG A C 1
ATOM 709 O O . ARG A 1 96 ? -0.908 -3.746 4.533 1.00 97.31 96 ARG A O 1
ATOM 716 N N . ILE A 1 97 ? 0.359 -5.596 4.651 1.00 97.50 97 ILE A N 1
ATOM 717 C CA . ILE A 1 97 ? 0.374 -5.836 3.208 1.00 97.50 97 ILE A CA 1
ATOM 718 C C . ILE A 1 97 ? -1.023 -6.245 2.742 1.00 97.50 97 ILE A C 1
ATOM 720 O O . ILE A 1 97 ? -1.599 -7.221 3.225 1.00 97.50 97 ILE A O 1
ATOM 724 N N . TYR A 1 98 ? -1.534 -5.495 1.774 1.00 97.69 98 TYR A N 1
ATOM 725 C CA . TYR A 1 98 ? -2.797 -5.733 1.088 1.00 97.69 98 TYR A CA 1
ATOM 726 C C . TYR A 1 98 ? -2.592 -6.375 -0.280 1.00 97.69 98 TYR A C 1
ATOM 728 O O . TYR A 1 98 ? -3.337 -7.289 -0.635 1.00 97.69 98 TYR A O 1
ATOM 736 N N . ALA A 1 99 ? -1.565 -5.953 -1.022 1.00 97.50 99 ALA A N 1
ATOM 737 C CA . ALA A 1 99 ? -1.236 -6.517 -2.326 1.00 97.50 99 ALA A CA 1
ATOM 738 C C . ALA A 1 99 ? 0.272 -6.729 -2.510 1.00 97.50 99 ALA A C 1
ATOM 740 O O . ALA A 1 99 ? 1.088 -5.988 -1.957 1.00 97.50 99 ALA A O 1
ATOM 741 N N . HIS A 1 100 ? 0.612 -7.737 -3.310 1.00 95.31 100 HIS A N 1
ATOM 742 C CA . HIS A 1 100 ? 1.953 -8.009 -3.822 1.00 95.31 100 HIS A CA 1
ATOM 743 C C . HIS A 1 100 ? 1.863 -8.098 -5.350 1.00 95.31 100 HIS A C 1
ATOM 745 O O . HIS A 1 100 ? 1.062 -8.867 -5.888 1.00 95.31 100 HIS A O 1
ATOM 751 N N . GLY A 1 101 ? 2.612 -7.253 -6.055 1.00 93.81 101 GLY A N 1
ATOM 752 C CA . GLY A 1 101 ? 2.369 -6.974 -7.464 1.00 93.81 101 GLY A CA 1
ATOM 753 C C . GLY A 1 101 ? 0.940 -6.481 -7.674 1.00 93.81 101 GLY A C 1
ATOM 754 O O . GLY A 1 101 ? 0.424 -5.665 -6.911 1.00 93.81 101 GLY A O 1
ATOM 755 N N . THR A 1 102 ? 0.261 -7.023 -8.675 1.00 95.38 102 THR A N 1
ATOM 756 C CA . THR A 1 102 ? -1.152 -6.727 -8.949 1.00 95.38 102 THR A CA 1
ATOM 757 C C . THR A 1 102 ? -2.128 -7.611 -8.164 1.00 95.38 102 THR A C 1
ATOM 759 O O . THR A 1 102 ? -3.341 -7.445 -8.281 1.00 95.38 102 THR A O 1
ATOM 762 N N . GLN A 1 103 ? -1.631 -8.550 -7.352 1.00 96.25 103 GLN A N 1
ATOM 763 C CA . GLN A 1 103 ? -2.457 -9.512 -6.634 1.00 96.25 103 GLN A CA 1
ATOM 764 C C . GLN A 1 103 ? -2.790 -9.022 -5.222 1.00 96.25 103 GLN A C 1
ATOM 766 O O . GLN A 1 103 ? -1.897 -8.765 -4.415 1.00 96.25 103 GLN A O 1
ATOM 771 N N . VAL A 1 104 ? -4.082 -8.988 -4.884 1.00 96.44 104 VAL A N 1
ATOM 772 C CA . VAL A 1 104 ? -4.535 -8.814 -3.496 1.00 96.44 104 VAL A CA 1
ATOM 773 C C . VAL A 1 104 ? -4.231 -10.088 -2.706 1.00 96.44 104 VAL A C 1
ATOM 775 O O . VAL A 1 104 ? -4.685 -11.175 -3.062 1.00 96.44 104 VAL A O 1
ATOM 778 N N . VAL A 1 105 ? -3.462 -9.942 -1.629 1.00 95.62 105 VAL A N 1
ATOM 779 C CA . VAL A 1 105 ? -3.051 -11.028 -0.721 1.00 95.62 105 VAL A CA 1
ATOM 780 C C . VAL A 1 105 ? -3.712 -10.930 0.656 1.00 95.62 105 VAL A C 1
ATOM 782 O O . VAL A 1 105 ? -3.502 -11.798 1.501 1.00 95.62 105 VAL A O 1
ATOM 785 N N . TRP A 1 106 ? -4.525 -9.893 0.882 1.00 95.00 106 TRP A N 1
ATOM 786 C CA . TRP A 1 106 ? -5.258 -9.694 2.128 1.00 95.00 106 TRP A CA 1
ATOM 787 C C . TRP A 1 106 ? -6.147 -10.899 2.461 1.00 95.00 106 TRP A C 1
ATOM 789 O O . TRP A 1 106 ? -7.023 -11.295 1.687 1.00 95.00 106 TRP A O 1
ATOM 799 N N . LYS A 1 107 ? -5.936 -11.479 3.643 1.00 92.75 107 LYS A N 1
ATOM 800 C CA . LYS A 1 107 ? -6.635 -12.682 4.094 1.00 92.75 107 LYS A CA 1
ATOM 801 C C . LYS A 1 107 ? -8.002 -12.308 4.641 1.00 92.75 107 LYS A C 1
ATOM 803 O O . LYS A 1 107 ? -8.156 -11.988 5.820 1.00 92.75 107 LYS A O 1
ATOM 808 N N . ASN A 1 108 ? -9.018 -12.356 3.792 1.00 83.75 108 ASN A N 1
ATOM 809 C CA . ASN A 1 108 ? -10.383 -12.225 4.282 1.00 83.75 108 ASN A CA 1
ATOM 810 C C . ASN A 1 108 ? -10.692 -13.368 5.262 1.00 83.75 108 ASN A C 1
ATOM 812 O O . ASN A 1 108 ? -10.248 -14.495 5.028 1.00 83.75 108 ASN A O 1
ATOM 816 N N . PRO A 1 109 ? -11.447 -13.101 6.343 1.00 62.53 109 PRO A N 1
ATOM 817 C CA . PRO A 1 109 ? -12.010 -14.158 7.154 1.00 62.53 109 PRO A CA 1
ATOM 818 C C . PRO A 1 109 ? -13.000 -14.864 6.235 1.00 62.53 109 PRO A C 1
ATOM 820 O O . PRO A 1 109 ? -14.088 -14.360 5.965 1.00 62.53 109 PRO A O 1
ATOM 823 N N . THR A 1 110 ? -12.568 -15.969 5.638 1.00 57.47 110 THR A N 1
ATOM 824 C CA . THR A 1 110 ? -13.475 -16.912 4.995 1.00 57.47 110 THR A CA 1
ATOM 825 C C . THR A 1 110 ? -14.511 -17.277 6.051 1.00 57.47 110 THR A C 1
ATOM 827 O O . THR A 1 110 ? -14.119 -17.730 7.129 1.00 57.47 110 THR A O 1
ATOM 830 N N . GLY A 1 111 ? -15.777 -16.951 5.778 1.00 41.31 111 GLY A N 1
ATOM 831 C CA . GLY A 1 111 ? -16.904 -17.244 6.664 1.00 41.31 111 GLY A CA 1
ATOM 832 C C . GLY A 1 111 ? -17.022 -18.720 7.004 1.00 41.31 111 GLY A C 1
ATOM 833 O O . GLY A 1 111 ? -16.536 -19.552 6.203 1.00 41.31 111 GLY A O 1
#

Secondary structure (DSSP, 8-state):
-------------S-------PPP--B-BS-----HHHHHHHHHHHTSSSEEEEEEETTS--EEEEE-SSTT--GGGHHHHHHHHHHHTTTS--EEEEEETTEE--B----

pLDDT: mean 83.02, std 19.59, range [34.22, 98.44]